Protein AF-A0AAE8SF37-F1 (afdb_monomer_lite)

Structure (mmCIF, N/CA/C/O backbone):
data_AF-A0AAE8SF37-F1
#
_entry.id   AF-A0AAE8SF37-F1
#
loop_
_atom_site.group_PDB
_atom_site.id
_atom_site.type_symbol
_atom_site.label_atom_id
_atom_site.label_alt_id
_atom_site.label_comp_id
_atom_site.label_asym_id
_atom_site.label_entity_id
_atom_site.label_seq_id
_atom_site.pdbx_PDB_ins_code
_atom_site.Cartn_x
_atom_site.Cartn_y
_atom_site.Cartn_z
_atom_site.occupancy
_atom_site.B_iso_or_equiv
_atom_site.auth_seq_id
_atom_site.auth_comp_id
_atom_site.auth_asym_id
_atom_site.auth_atom_id
_atom_site.pdbx_PDB_model_num
ATOM 1 N N . MET A 1 1 ? -39.669 11.525 51.331 1.00 49.59 1 MET A N 1
ATOM 2 C CA . MET A 1 1 ? -38.298 11.367 51.876 1.00 49.59 1 MET A CA 1
ATOM 3 C C . MET A 1 1 ? -37.714 10.014 51.452 1.00 49.59 1 MET A C 1
ATOM 5 O O . MET A 1 1 ? -37.276 9.237 52.286 1.00 49.59 1 MET A O 1
ATOM 9 N N . TRP A 1 2 ? -37.730 9.747 50.140 1.00 38.19 2 TRP A N 1
ATOM 10 C CA . TRP A 1 2 ? -37.172 8.552 49.469 1.00 38.19 2 TRP A CA 1
ATOM 11 C C . TRP A 1 2 ? -36.596 8.931 48.084 1.00 38.19 2 TRP A C 1
ATOM 13 O O . TRP A 1 2 ? -36.033 8.106 47.374 1.00 38.19 2 TRP A O 1
ATOM 23 N N . ASP A 1 3 ? -36.727 10.206 47.713 1.00 41.94 3 ASP A N 1
ATOM 24 C CA . ASP A 1 3 ? -36.679 10.744 46.351 1.00 41.94 3 ASP A CA 1
ATOM 25 C C . ASP A 1 3 ? -35.276 11.243 45.950 1.00 41.94 3 ASP A C 1
ATOM 27 O O . ASP A 1 3 ? -35.125 12.030 45.023 1.00 41.94 3 ASP A O 1
ATOM 31 N N . VAL A 1 4 ? -34.235 10.819 46.677 1.00 52.78 4 VAL A N 1
ATOM 32 C CA . VAL A 1 4 ? -32.850 11.312 46.511 1.00 52.78 4 VAL A CA 1
ATOM 33 C C . VAL A 1 4 ? -31.892 10.215 46.018 1.00 52.78 4 VAL A C 1
ATOM 35 O O . VAL A 1 4 ? -30.801 10.520 45.544 1.00 52.78 4 VAL A O 1
ATOM 38 N N . PHE A 1 5 ? -32.280 8.934 46.058 1.00 44.16 5 PHE A N 1
ATOM 39 C CA . PHE A 1 5 ? -31.327 7.841 45.811 1.00 44.16 5 PHE A CA 1
ATOM 40 C C . PHE A 1 5 ? -31.191 7.411 44.340 1.00 44.16 5 PHE A C 1
ATOM 42 O O . PHE A 1 5 ? -30.133 6.930 43.946 1.00 44.16 5 PHE A O 1
ATOM 49 N N . VAL A 1 6 ? -32.201 7.642 43.494 1.00 47.97 6 VAL A N 1
ATOM 50 C CA . VAL A 1 6 ? -32.159 7.243 42.067 1.00 47.97 6 VAL A CA 1
ATOM 51 C C . VAL A 1 6 ? -31.563 8.331 41.162 1.00 47.97 6 VAL A C 1
ATOM 53 O O . VAL A 1 6 ? -31.279 8.089 39.999 1.00 47.97 6 VAL A O 1
ATOM 56 N N . THR A 1 7 ? -31.219 9.510 41.682 1.00 44.72 7 THR A N 1
ATOM 57 C CA . THR A 1 7 ? -30.349 10.447 40.937 1.00 44.72 7 THR A CA 1
ATOM 58 C C . THR A 1 7 ? -28.869 10.038 41.037 1.00 44.72 7 THR A C 1
ATOM 60 O O . THR A 1 7 ? -28.040 10.470 40.235 1.00 44.72 7 THR A O 1
ATOM 63 N N . LEU A 1 8 ? -28.533 9.128 41.965 1.00 41.19 8 LEU A N 1
ATOM 64 C CA . LEU A 1 8 ? -27.209 8.511 42.111 1.00 41.19 8 LEU A CA 1
ATOM 65 C C . LEU A 1 8 ? -27.078 7.171 41.354 1.00 41.19 8 LEU A C 1
ATOM 67 O O . LEU A 1 8 ? -26.045 6.516 41.436 1.00 41.19 8 LEU A O 1
ATOM 71 N N . SER A 1 9 ? -28.085 6.780 40.567 1.00 47.16 9 SER A N 1
ATOM 72 C CA . SER A 1 9 ? -27.979 5.686 39.585 1.00 47.16 9 SER A CA 1
ATOM 73 C C . SER A 1 9 ? -27.313 6.133 38.274 1.00 47.16 9 SER A C 1
ATOM 75 O O . SER A 1 9 ? -26.974 5.301 37.442 1.00 47.16 9 SER A O 1
ATOM 77 N N . SER A 1 10 ? -27.065 7.439 38.102 1.00 48.91 10 SER A N 1
ATOM 78 C CA . SER A 1 10 ? -26.516 8.041 36.873 1.00 48.91 10 SER A CA 1
ATOM 79 C C . SER A 1 10 ? -24.982 7.941 36.739 1.00 48.91 10 SER A C 1
ATOM 81 O O . SER A 1 10 ? -24.400 8.375 35.750 1.00 48.91 10 SER A O 1
ATOM 83 N N . LYS A 1 11 ? -24.288 7.377 37.738 1.00 50.81 11 LYS A N 1
ATOM 84 C CA . LYS A 1 11 ? -22.816 7.241 37.738 1.00 50.81 11 LYS A CA 1
ATOM 85 C C . LYS A 1 11 ? -22.309 5.825 37.991 1.00 50.81 11 LYS A C 1
ATOM 87 O O . LYS A 1 11 ? -21.102 5.632 38.134 1.00 50.81 11 LYS A O 1
ATOM 92 N N . LEU A 1 12 ? -23.191 4.826 38.015 1.00 51.91 12 LEU A N 1
ATOM 93 C CA . LEU A 1 12 ? -22.766 3.436 38.139 1.00 51.91 12 LEU A CA 1
ATOM 94 C C . LEU A 1 12 ? -22.490 2.839 36.757 1.00 51.91 12 LEU A C 1
ATOM 96 O O . LEU A 1 12 ? -23.282 2.105 36.187 1.00 51.91 12 LEU A O 1
ATOM 100 N N . CYS A 1 13 ? -21.300 3.178 36.267 1.00 52.47 13 CYS A N 1
ATOM 101 C CA . CYS A 1 13 ? -20.397 2.199 35.680 1.00 52.47 13 CYS A CA 1
ATOM 102 C C . CYS A 1 13 ? -20.976 1.357 34.530 1.00 52.47 13 CYS A C 1
ATOM 104 O O . CYS A 1 13 ? -20.877 0.131 34.544 1.00 52.47 13 CYS A O 1
ATOM 106 N N . THR A 1 14 ? -21.477 2.003 33.473 1.00 49.78 14 THR A N 1
ATOM 107 C CA . THR A 1 14 ? -21.419 1.391 32.139 1.00 49.78 14 THR A CA 1
ATOM 108 C C . THR A 1 14 ? -19.949 1.371 31.721 1.00 49.78 14 THR A C 1
ATOM 110 O O . THR A 1 14 ? -19.481 2.205 30.947 1.00 49.78 14 THR A O 1
ATOM 113 N N . LEU A 1 15 ? -19.176 0.447 32.299 1.00 52.31 15 LEU A N 1
ATOM 114 C CA . LEU A 1 15 ? -17.939 -0.019 31.694 1.00 52.31 15 LEU A CA 1
ATOM 115 C C . LEU A 1 15 ? -18.358 -0.665 30.377 1.00 52.31 15 LEU A C 1
ATOM 117 O O . LEU A 1 15 ? -18.635 -1.860 30.315 1.00 52.31 15 LEU A O 1
ATOM 121 N N . LEU A 1 16 ? -18.443 0.156 29.330 1.00 52.41 16 LEU A N 1
ATOM 122 C CA . LEU A 1 16 ? -18.359 -0.298 27.956 1.00 52.41 16 LEU A CA 1
ATOM 123 C C . LEU A 1 16 ? -16.983 -0.947 27.840 1.00 52.41 16 LEU A C 1
ATOM 125 O O . LEU A 1 16 ? -15.984 -0.299 27.530 1.00 52.41 16 LEU A O 1
ATOM 129 N N . LEU A 1 17 ? -16.912 -2.233 28.178 1.00 48.88 17 LEU A N 1
ATOM 130 C CA .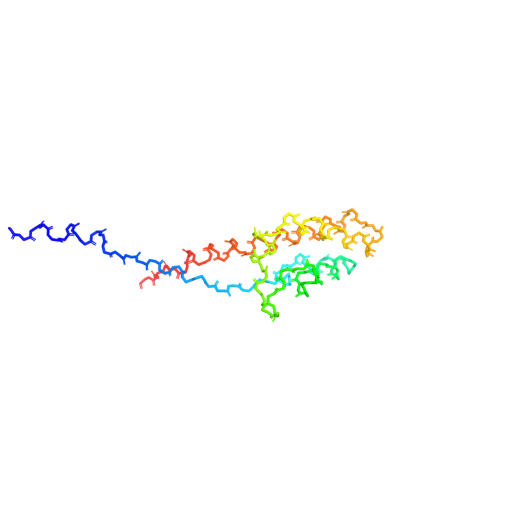 LEU A 1 17 ? -15.835 -3.090 27.736 1.00 48.88 17 LEU A CA 1
ATOM 131 C C . LEU A 1 17 ? -15.965 -3.102 26.218 1.00 48.88 17 LEU A C 1
ATOM 133 O O . LEU A 1 17 ? -16.693 -3.914 25.654 1.00 48.88 17 LEU A O 1
ATOM 137 N N . ALA A 1 18 ? -15.292 -2.149 25.572 1.00 54.62 18 ALA A N 1
ATOM 138 C CA . ALA A 1 18 ? -14.996 -2.202 24.159 1.00 54.62 18 ALA A CA 1
ATOM 139 C C . ALA A 1 18 ? -14.166 -3.471 23.969 1.00 54.62 18 ALA A C 1
ATOM 141 O O . ALA A 1 18 ? -12.940 -3.476 24.108 1.00 54.62 18 ALA A O 1
ATOM 142 N N . SER A 1 19 ? -14.855 -4.589 23.757 1.00 49.03 19 SER A N 1
ATOM 143 C CA . SER A 1 19 ? -14.240 -5.824 23.330 1.00 49.03 19 SER A CA 1
ATOM 144 C C . SER A 1 19 ? -13.661 -5.500 21.965 1.00 49.03 19 SER A C 1
ATOM 146 O O . SER A 1 19 ? -14.365 -5.340 20.973 1.00 49.03 19 SER A O 1
ATOM 148 N N . LYS A 1 20 ? -12.347 -5.266 21.937 1.00 52.28 20 LYS A N 1
ATOM 149 C CA . LYS A 1 20 ? -11.619 -5.012 20.703 1.00 52.28 20 LYS A CA 1
ATOM 150 C C . LYS A 1 20 ? -11.636 -6.328 19.937 1.00 52.28 20 LYS A C 1
ATOM 152 O O . LYS A 1 20 ? -10.736 -7.151 20.106 1.00 52.28 20 LYS A O 1
ATOM 157 N N . ALA A 1 21 ? -12.710 -6.566 19.183 1.00 55.06 21 ALA A N 1
ATOM 158 C CA . ALA A 1 21 ? -12.831 -7.714 18.310 1.00 55.06 21 ALA A CA 1
ATOM 159 C C . ALA A 1 21 ? -11.568 -7.738 17.454 1.00 55.06 21 ALA A C 1
ATOM 161 O O . ALA A 1 21 ? -11.203 -6.744 16.817 1.00 55.06 21 ALA A O 1
ATOM 162 N N . ARG A 1 22 ? -10.827 -8.843 17.528 1.00 57.75 22 ARG A N 1
ATOM 163 C CA . ARG A 1 22 ? -9.593 -8.989 16.769 1.00 57.75 22 ARG A CA 1
ATOM 164 C C . ARG A 1 22 ? -9.967 -9.303 15.330 1.00 57.75 22 ARG A C 1
ATOM 166 O O . ARG A 1 22 ? -9.928 -10.453 14.909 1.00 57.75 22 ARG A O 1
ATOM 173 N N . ALA A 1 23 ? -10.368 -8.271 14.603 1.00 65.31 23 ALA A N 1
ATOM 174 C CA . ALA A 1 23 ? -10.583 -8.371 13.177 1.00 65.31 23 ALA A CA 1
ATOM 175 C C . ALA A 1 23 ? -9.243 -8.671 12.497 1.00 65.31 23 ALA A C 1
ATOM 177 O O . ALA A 1 23 ? -8.215 -8.054 12.794 1.00 65.31 23 ALA A O 1
ATOM 178 N N . THR A 1 24 ? -9.265 -9.683 11.638 1.00 69.88 24 THR A N 1
ATOM 179 C CA . THR A 1 24 ? -8.133 -10.052 10.796 1.00 69.88 24 THR A CA 1
ATOM 180 C C . THR A 1 24 ? -8.409 -9.501 9.408 1.00 69.88 24 THR A C 1
ATOM 182 O O . THR A 1 24 ? -9.418 -9.853 8.801 1.00 69.88 24 THR A O 1
ATOM 185 N N . PHE A 1 25 ? -7.517 -8.643 8.927 1.00 75.88 25 PHE A N 1
ATOM 186 C CA . PHE A 1 25 ? -7.641 -7.984 7.632 1.00 75.88 25 PHE A CA 1
ATOM 187 C C . PHE A 1 25 ? -6.617 -8.559 6.673 1.00 75.88 25 PHE A C 1
ATOM 189 O O . PHE A 1 25 ? -5.439 -8.673 7.025 1.00 75.88 25 PHE A O 1
ATOM 196 N N . TRP A 1 26 ? -7.057 -8.866 5.458 1.00 77.25 26 TRP A N 1
ATOM 197 C CA . TRP A 1 26 ? -6.211 -9.439 4.419 1.00 77.25 26 TRP A CA 1
ATOM 198 C C . TRP A 1 26 ? -6.300 -8.629 3.133 1.00 77.25 26 TRP A C 1
ATOM 200 O O . TRP A 1 26 ? -7.364 -8.117 2.804 1.00 77.25 26 TRP A O 1
ATOM 210 N N . LEU A 1 27 ? -5.200 -8.564 2.379 1.00 80.00 27 LEU A N 1
ATOM 211 C CA . LEU A 1 27 ? -5.174 -7.863 1.092 1.00 80.00 27 LEU A CA 1
ATOM 212 C C . LEU A 1 27 ? -6.156 -8.457 0.073 1.00 80.00 27 LEU A C 1
ATOM 214 O O . LEU A 1 27 ? -6.811 -7.712 -0.638 1.00 80.00 27 LEU A O 1
ATOM 218 N N . ASN A 1 28 ? -6.339 -9.780 0.070 1.00 80.19 28 ASN A N 1
ATOM 219 C CA . ASN A 1 28 ? -7.270 -10.473 -0.829 1.00 80.19 28 ASN A CA 1
ATOM 220 C C . ASN A 1 28 ? -8.759 -10.257 -0.490 1.00 80.19 28 ASN A C 1
ATOM 222 O O . ASN A 1 28 ? -9.613 -10.928 -1.055 1.00 80.19 28 ASN A O 1
ATOM 226 N N . GLN A 1 29 ? -9.080 -9.418 0.498 1.00 78.88 29 GLN A N 1
ATOM 227 C CA . GLN A 1 29 ? -10.452 -8.945 0.716 1.00 78.88 29 GLN A CA 1
ATOM 228 C C . GLN A 1 29 ? -10.784 -7.735 -0.166 1.00 78.88 29 GLN A C 1
ATOM 230 O O . GLN A 1 29 ? -11.936 -7.318 -0.206 1.00 78.88 29 GLN A O 1
ATOM 235 N N . LEU A 1 30 ? -9.784 -7.151 -0.830 1.00 81.56 30 LEU A N 1
ATOM 236 C CA . LEU A 1 30 ? -9.947 -6.031 -1.742 1.00 81.56 30 LEU A CA 1
ATOM 237 C C . LEU A 1 30 ? -10.079 -6.580 -3.165 1.00 81.56 30 LEU A C 1
ATOM 239 O O . LEU A 1 30 ? -9.125 -7.171 -3.661 1.00 81.56 30 LEU A O 1
ATOM 243 N N . ASP A 1 31 ? -11.201 -6.335 -3.845 1.00 80.75 31 ASP A N 1
ATOM 244 C CA . ASP A 1 31 ? -11.360 -6.672 -5.274 1.00 80.75 31 ASP A CA 1
ATOM 245 C C . ASP A 1 31 ? -10.261 -6.034 -6.145 1.00 80.75 31 ASP A C 1
ATOM 247 O O . ASP A 1 31 ? -9.814 -6.596 -7.144 1.00 80.75 31 ASP A O 1
ATOM 251 N N . SER A 1 32 ? -9.773 -4.864 -5.724 1.00 80.56 32 SER A N 1
ATOM 252 C CA . SER A 1 32 ? -8.658 -4.148 -6.341 1.00 80.56 32 SER A CA 1
ATOM 253 C C . SER A 1 32 ? 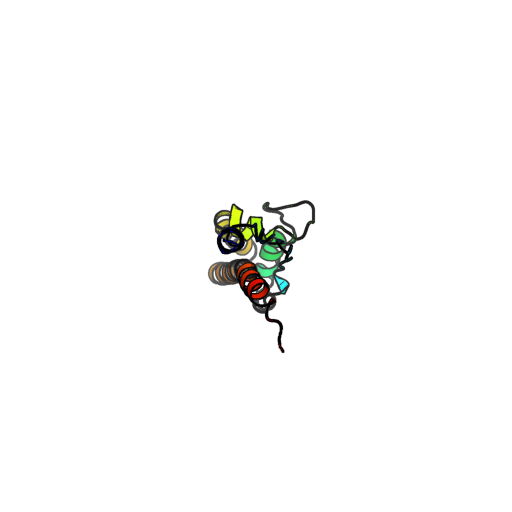-7.37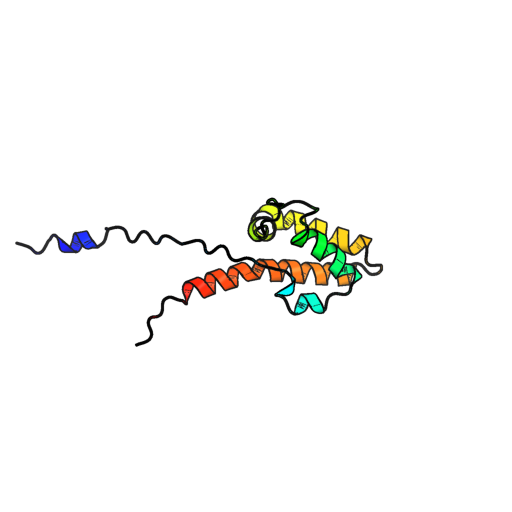5 -4.996 -6.382 1.00 80.56 32 SER A C 1
ATOM 255 O O . SER A 1 32 ? -6.568 -4.835 -7.296 1.00 80.56 32 SER A O 1
ATOM 257 N N . TYR A 1 33 ? -7.183 -5.910 -5.419 1.00 83.88 33 TYR A N 1
ATOM 258 C CA . TYR A 1 33 ? -5.977 -6.735 -5.290 1.00 83.88 33 TYR A CA 1
ATOM 259 C C . TYR A 1 33 ? -5.806 -7.717 -6.443 1.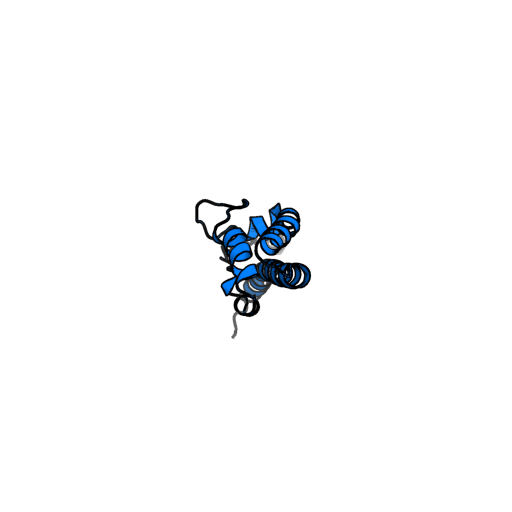00 83.88 33 TYR A C 1
ATOM 261 O O . TYR A 1 33 ? -4.713 -7.797 -6.995 1.00 83.88 33 TYR A O 1
ATOM 269 N N . ASP A 1 34 ? -6.881 -8.373 -6.877 1.00 83.56 34 ASP A N 1
ATOM 270 C CA . ASP A 1 34 ? -6.862 -9.266 -8.042 1.00 83.56 34 ASP A CA 1
ATOM 271 C C . ASP A 1 34 ? -6.633 -8.522 -9.371 1.00 83.56 34 ASP A C 1
ATOM 273 O O . ASP A 1 34 ? -6.311 -9.135 -10.387 1.00 83.56 34 ASP A O 1
ATOM 277 N N . SER A 1 35 ? -6.778 -7.192 -9.378 1.00 87.00 35 SER A N 1
ATOM 278 C CA . SER A 1 35 ? -6.520 -6.349 -10.553 1.00 87.00 35 SER A CA 1
ATOM 279 C C . SER A 1 35 ? -5.082 -5.822 -10.626 1.00 87.00 35 SER A C 1
ATOM 281 O O . SER A 1 35 ? -4.726 -5.179 -11.618 1.00 87.00 35 SER A O 1
ATOM 283 N N . LEU A 1 36 ? -4.245 -6.058 -9.606 1.00 86.25 36 LEU A N 1
ATOM 284 C CA . LEU A 1 36 ? -2.832 -5.685 -9.658 1.00 86.25 36 LEU A CA 1
ATOM 285 C C . LEU A 1 36 ? -2.092 -6.544 -10.688 1.00 86.25 36 LEU A C 1
ATOM 287 O O . LEU A 1 36 ? -2.311 -7.753 -10.773 1.00 86.25 36 LEU A O 1
ATOM 291 N N . PRO A 1 37 ? -1.141 -5.971 -11.437 1.00 88.44 37 PRO A N 1
ATOM 292 C CA . PRO A 1 37 ? -0.247 -6.795 -12.220 1.00 88.44 37 PRO A CA 1
ATOM 293 C C . PRO A 1 37 ? 0.662 -7.602 -11.302 1.00 88.44 37 PRO A C 1
ATOM 295 O O . PRO A 1 37 ? 1.097 -7.146 -10.242 1.00 88.44 37 PRO A O 1
ATOM 298 N N . TYR A 1 38 ? 1.032 -8.783 -11.785 1.00 87.62 38 TYR A N 1
ATOM 299 C CA . TYR A 1 38 ? 1.859 -9.746 -11.064 1.00 87.62 38 TYR A CA 1
ATOM 300 C C . TYR A 1 38 ? 3.155 -9.144 -10.481 1.00 87.62 38 TYR A C 1
ATOM 302 O O . TYR A 1 38 ? 3.556 -9.484 -9.369 1.00 87.62 38 TYR A O 1
ATOM 310 N N . CYS A 1 39 ? 3.787 -8.201 -11.194 1.00 89.81 39 CYS A N 1
ATOM 311 C CA . CYS A 1 39 ? 5.016 -7.547 -10.731 1.00 89.81 39 CYS A CA 1
ATOM 312 C C . CYS A 1 39 ? 4.808 -6.661 -9.487 1.00 89.81 39 CYS A C 1
ATOM 314 O O . CYS A 1 39 ? 5.756 -6.421 -8.746 1.00 89.81 39 CYS A O 1
ATOM 316 N N . ALA A 1 40 ? 3.587 -6.179 -9.239 1.00 90.88 40 ALA A N 1
ATOM 317 C CA . ALA A 1 40 ? 3.230 -5.395 -8.059 1.00 90.88 40 ALA A CA 1
ATOM 318 C C . ALA A 1 40 ? 2.586 -6.259 -6.964 1.00 90.88 40 ALA A C 1
ATOM 320 O O . ALA A 1 40 ? 2.797 -6.001 -5.777 1.00 90.88 40 ALA A O 1
ATOM 321 N N . GLU A 1 41 ? 1.853 -7.306 -7.357 1.00 90.50 41 GLU A N 1
ATOM 322 C CA . GLU A 1 41 ? 1.214 -8.264 -6.452 1.00 90.50 41 GLU A CA 1
ATOM 323 C C . GLU A 1 41 ? 2.239 -8.988 -5.563 1.00 90.50 41 GLU A C 1
ATOM 325 O O . GLU A 1 41 ? 2.104 -9.011 -4.339 1.00 90.50 41 GLU A O 1
ATOM 330 N N . GLY A 1 42 ? 3.309 -9.524 -6.160 1.00 89.19 42 GLY A N 1
ATOM 331 C CA . GLY A 1 42 ? 4.379 -10.208 -5.428 1.00 89.19 42 GLY A CA 1
ATOM 332 C C . GLY A 1 42 ? 4.968 -9.372 -4.280 1.00 89.19 42 GLY A C 1
ATOM 333 O O . GLY A 1 42 ? 4.892 -9.788 -3.119 1.00 89.19 42 GLY A O 1
ATOM 334 N N . PRO A 1 43 ? 5.523 -8.174 -4.549 1.00 89.44 43 PRO A N 1
ATOM 335 C CA . PRO A 1 43 ? 6.143 -7.357 -3.512 1.00 89.44 43 PRO A CA 1
ATOM 336 C C . PRO A 1 43 ? 5.160 -6.884 -2.435 1.00 89.44 43 PRO A C 1
ATOM 338 O O . PRO A 1 43 ? 5.515 -6.918 -1.254 1.00 89.44 43 PRO A O 1
ATOM 341 N N . ILE A 1 44 ? 3.932 -6.473 -2.783 1.00 88.31 44 ILE A N 1
ATOM 342 C CA . ILE A 1 44 ? 2.961 -6.043 -1.762 1.00 88.31 44 ILE A CA 1
ATOM 343 C C . ILE A 1 44 ? 2.513 -7.224 -0.884 1.00 88.31 44 ILE A C 1
ATOM 345 O O . ILE A 1 44 ? 2.418 -7.077 0.339 1.00 88.31 44 ILE A O 1
ATOM 349 N N . SER A 1 45 ? 2.328 -8.408 -1.481 1.00 87.38 45 SER A N 1
ATOM 350 C CA . SER A 1 45 ? 2.016 -9.653 -0.778 1.00 87.38 45 SER A CA 1
ATOM 351 C C . SER A 1 45 ? 3.107 -9.995 0.230 1.00 87.38 45 SER A C 1
ATOM 353 O O . SER A 1 45 ? 2.823 -10.130 1.420 1.00 87.38 45 SER A O 1
ATOM 355 N N . SER A 1 46 ? 4.373 -10.023 -0.190 1.00 86.94 46 SER A N 1
ATOM 356 C CA . SER A 1 46 ? 5.470 -10.351 0.722 1.00 86.94 46 SER A CA 1
ATOM 357 C C . SER A 1 46 ? 5.672 -9.307 1.822 1.00 86.94 46 SER A C 1
ATOM 359 O O . SER A 1 46 ? 5.997 -9.648 2.960 1.00 86.94 46 SER A O 1
ATOM 361 N N . ILE A 1 47 ? 5.448 -8.022 1.542 1.00 87.81 47 ILE A N 1
ATOM 362 C CA . ILE A 1 47 ? 5.562 -6.985 2.574 1.00 87.8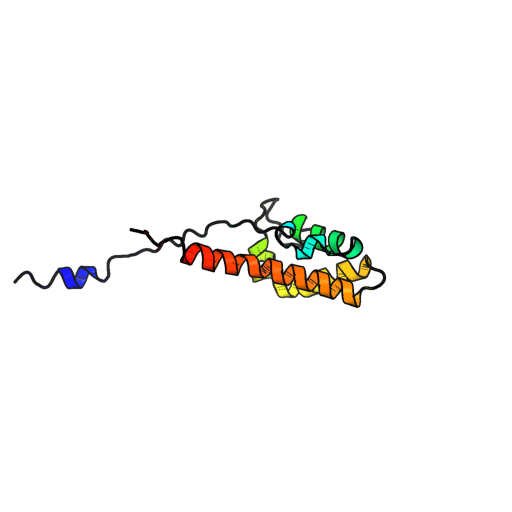1 47 ILE A CA 1
ATOM 363 C C . ILE A 1 47 ? 4.471 -7.137 3.635 1.00 87.81 47 ILE A C 1
ATOM 365 O O . ILE A 1 47 ? 4.795 -7.092 4.821 1.00 87.81 47 ILE A O 1
ATOM 369 N N . VAL A 1 48 ? 3.208 -7.299 3.232 1.00 83.25 48 VAL A N 1
ATOM 370 C CA . VAL A 1 48 ? 2.060 -7.244 4.153 1.00 83.25 48 VAL A CA 1
ATOM 371 C C . VAL A 1 48 ? 1.711 -8.618 4.733 1.00 83.25 48 VAL A C 1
ATOM 373 O O . VAL A 1 48 ? 1.456 -8.718 5.933 1.00 83.25 48 VAL A O 1
ATOM 376 N N . ARG A 1 49 ? 1.719 -9.684 3.918 1.00 78.81 49 ARG A N 1
ATOM 377 C CA . ARG A 1 49 ? 1.390 -11.057 4.350 1.00 78.81 49 ARG A CA 1
ATOM 378 C C . ARG A 1 49 ? 2.583 -11.757 4.985 1.00 78.81 49 ARG A C 1
ATOM 380 O O . ARG A 1 49 ? 2.448 -12.278 6.088 1.00 78.81 49 ARG A O 1
ATOM 387 N N . ASP A 1 50 ? 3.742 -11.724 4.329 1.00 77.44 50 ASP A N 1
ATOM 388 C CA . ASP A 1 50 ? 4.947 -12.396 4.844 1.00 77.44 50 ASP A CA 1
ATOM 389 C C . ASP A 1 50 ? 5.716 -11.527 5.850 1.00 77.44 50 ASP A C 1
ATOM 391 O O . ASP A 1 50 ? 6.641 -11.999 6.512 1.00 77.44 50 ASP A O 1
ATOM 395 N N . MET A 1 51 ? 5.319 -10.257 6.008 1.00 82.19 51 MET A N 1
ATOM 396 C CA . MET A 1 51 ? 5.847 -9.334 7.020 1.00 82.19 51 MET A CA 1
ATOM 397 C C . MET A 1 51 ? 7.378 -9.178 6.952 1.00 82.19 51 MET A C 1
ATOM 399 O O . MET A 1 51 ? 8.035 -8.868 7.951 1.00 82.19 51 MET A O 1
ATOM 403 N N . ILE A 1 52 ? 7.965 -9.352 5.758 1.00 79.81 52 ILE A N 1
ATOM 404 C CA . ILE A 1 52 ? 9.427 -9.397 5.560 1.00 79.81 52 ILE A CA 1
ATOM 405 C C . ILE A 1 52 ? 10.122 -8.080 5.923 1.00 79.81 52 ILE A C 1
ATOM 407 O O . ILE A 1 52 ? 11.312 -8.048 6.221 1.00 79.81 52 ILE A O 1
ATOM 411 N N . SER A 1 53 ? 9.377 -6.975 5.889 1.00 79.31 53 SER A N 1
ATOM 412 C CA . SER A 1 53 ? 9.888 -5.621 6.125 1.00 79.31 53 SER A CA 1
ATOM 413 C C . SER A 1 53 ? 9.591 -5.101 7.543 1.00 79.31 53 SER A C 1
ATOM 415 O O . SER A 1 53 ? 9.886 -3.945 7.874 1.00 79.31 53 SER A O 1
ATOM 417 N N . GLY A 1 54 ? 9.033 -5.948 8.413 1.00 81.00 54 GLY A N 1
ATOM 418 C CA . GLY A 1 54 ? 8.646 -5.622 9.783 1.00 81.00 54 GLY A CA 1
ATOM 419 C C . GLY A 1 54 ? 7.168 -5.905 10.038 1.00 81.00 54 GLY A C 1
ATOM 420 O O . GLY A 1 54 ? 6.491 -6.509 9.220 1.00 81.00 54 GLY A O 1
ATOM 421 N N . CYS A 1 55 ? 6.666 -5.479 11.198 1.00 82.06 55 CYS A N 1
ATOM 422 C CA . CYS A 1 55 ? 5.300 -5.774 11.654 1.00 82.06 55 CYS A CA 1
ATOM 423 C C . CYS A 1 55 ? 4.971 -7.258 11.871 1.00 82.06 55 CYS A C 1
ATOM 425 O O . CYS A 1 55 ? 3.833 -7.569 12.206 1.00 82.06 55 CYS A O 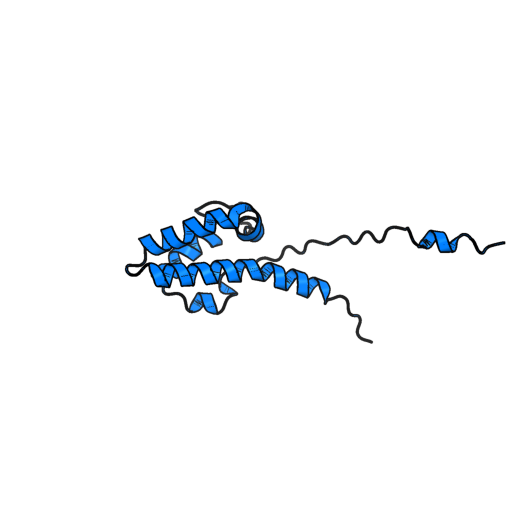1
ATOM 427 N N . GLY A 1 56 ? 5.979 -8.133 11.792 1.00 75.12 56 GLY A N 1
ATOM 428 C CA . GLY A 1 56 ? 5.891 -9.527 12.194 1.00 75.12 56 GLY A CA 1
ATOM 429 C C . GLY A 1 56 ? 5.460 -9.669 13.649 1.00 75.12 56 GLY A C 1
ATOM 430 O O . GLY A 1 56 ? 6.094 -9.138 14.560 1.00 75.12 56 GLY A O 1
ATOM 431 N N . ASP A 1 57 ? 4.393 -10.418 13.868 1.00 71.62 57 ASP A N 1
ATOM 432 C CA . ASP A 1 57 ? 3.860 -10.770 15.185 1.00 71.62 57 ASP A CA 1
ATOM 433 C C . ASP A 1 57 ? 3.837 -12.300 15.382 1.00 71.62 57 ASP A C 1
ATOM 435 O O . ASP A 1 57 ? 3.054 -12.838 16.168 1.00 71.62 57 ASP A O 1
ATOM 439 N N . GLY A 1 58 ? 4.765 -12.992 14.702 1.00 64.50 58 GLY A N 1
ATOM 440 C CA . GLY A 1 58 ? 5.026 -14.427 14.849 1.00 64.50 58 GLY A CA 1
ATOM 441 C C . GLY A 1 58 ? 4.044 -15.316 14.088 1.00 64.50 58 GLY A C 1
ATOM 442 O O . GLY A 1 58 ? 3.662 -16.365 14.596 1.00 64.50 58 GLY A O 1
ATOM 443 N N . GLY A 1 59 ? 3.587 -14.880 12.909 1.00 58.53 59 GLY A N 1
ATOM 444 C CA . GLY A 1 59 ? 2.563 -15.589 12.129 1.00 58.53 59 GLY A CA 1
ATOM 445 C C . GLY A 1 59 ? 1.144 -15.380 12.660 1.00 58.53 59 GLY A C 1
ATOM 446 O O . GLY A 1 59 ? 0.204 -16.033 12.211 1.00 58.53 59 GLY A O 1
ATOM 447 N N . ARG A 1 60 ? 0.969 -14.458 13.614 1.00 62.22 60 ARG A N 1
ATOM 448 C CA . ARG A 1 60 ? -0.352 -13.929 13.929 1.00 62.22 60 ARG A CA 1
ATOM 449 C C . ARG A 1 60 ? -0.743 -13.047 12.742 1.00 62.22 60 ARG A C 1
ATOM 451 O O . ARG A 1 60 ? 0.071 -12.444 12.069 1.00 62.22 60 ARG A O 1
ATOM 458 N N . THR A 1 61 ? -2.004 -13.020 12.380 1.00 61.97 61 THR A N 1
ATOM 459 C CA . THR A 1 61 ? -2.436 -12.341 11.146 1.00 61.97 61 THR A CA 1
ATOM 460 C C . THR A 1 61 ? -2.832 -10.901 11.459 1.00 61.97 61 THR A C 1
ATOM 462 O O . THR A 1 61 ? -3.805 -10.356 10.952 1.00 61.97 61 THR A O 1
ATOM 465 N N . THR A 1 62 ? -2.140 -10.299 12.429 1.00 63.66 62 THR A N 1
ATOM 466 C CA . THR A 1 62 ? -2.638 -9.152 13.207 1.00 63.66 62 THR A CA 1
ATOM 467 C C . THR A 1 62 ? -1.747 -7.937 13.098 1.00 63.66 62 THR A C 1
ATOM 469 O O . THR A 1 62 ? -1.757 -7.032 13.937 1.00 63.66 62 THR A O 1
ATOM 472 N N . SER A 1 63 ? -1.015 -7.911 12.002 1.00 74.38 63 SER A N 1
ATOM 473 C CA . SER A 1 63 ? -0.072 -6.888 11.624 1.00 74.38 63 SER A CA 1
ATOM 474 C C . SER A 1 63 ? -0.767 -5.640 11.076 1.00 74.38 63 SER A C 1
ATOM 476 O O . SER A 1 63 ? -0.123 -4.597 10.993 1.00 74.38 63 SER A O 1
ATOM 478 N N . TYR A 1 64 ? -2.088 -5.681 10.841 1.00 79.12 64 TYR A N 1
ATOM 479 C CA . TYR A 1 64 ? -2.918 -4.534 10.443 1.00 79.12 64 TYR A CA 1
ATOM 480 C C . TYR A 1 64 ? -2.604 -3.260 11.235 1.00 79.12 64 TYR A C 1
ATOM 482 O O . TYR A 1 64 ? -2.219 -2.244 10.669 1.00 79.12 64 TYR A O 1
ATOM 490 N N . SER A 1 65 ? -2.697 -3.311 12.569 1.00 79.50 65 SER A N 1
ATOM 491 C CA . SER A 1 65 ? -2.435 -2.135 13.417 1.00 79.50 65 SER A CA 1
ATOM 492 C C . SER A 1 65 ? -0.986 -1.645 13.327 1.00 79.50 65 SER A C 1
ATOM 494 O O . SER A 1 65 ? -0.701 -0.462 13.500 1.00 79.50 65 SER A O 1
ATOM 496 N N . CYS A 1 66 ? -0.048 -2.539 13.023 1.00 85.12 66 CYS A N 1
ATOM 497 C CA . CYS A 1 66 ? 1.335 -2.151 12.830 1.00 85.12 66 CYS A CA 1
ATOM 498 C C . CYS A 1 66 ? 1.525 -1.443 11.484 1.00 85.12 66 CYS A C 1
ATOM 500 O O . CYS A 1 66 ? 2.083 -0.347 11.466 1.00 85.12 66 CYS A O 1
ATOM 502 N N . PHE A 1 67 ? 1.006 -2.017 10.399 1.00 86.38 67 PHE A N 1
ATOM 503 C CA . PHE A 1 67 ? 1.071 -1.429 9.064 1.00 86.38 67 PHE A CA 1
ATOM 504 C C . PHE A 1 67 ? 0.307 -0.108 8.980 1.00 86.38 67 PHE A C 1
ATOM 506 O O . PHE A 1 67 ? 0.861 0.878 8.521 1.00 86.38 67 PHE A O 1
ATOM 513 N N . CYS A 1 68 ? -0.923 -0.060 9.485 1.00 86.00 68 CYS A N 1
ATOM 514 C CA . CYS A 1 68 ? -1.837 1.056 9.255 1.00 86.00 68 CYS A CA 1
ATOM 515 C C . CYS A 1 68 ? -1.822 2.129 10.344 1.00 86.00 68 CYS A C 1
ATOM 517 O O . CYS A 1 68 ? -2.235 3.255 10.092 1.00 86.00 68 CYS A O 1
ATOM 519 N N . THR A 1 69 ? -1.353 1.815 11.557 1.00 82.31 69 THR A N 1
ATOM 520 C CA . THR A 1 69 ? -1.340 2.781 12.673 1.00 82.31 69 THR A CA 1
ATOM 521 C C . THR A 1 69 ? 0.070 3.120 13.137 1.00 82.31 69 THR A C 1
ATOM 523 O O . THR A 1 69 ? 0.377 4.285 13.365 1.00 82.31 69 THR A O 1
ATOM 526 N N . ARG A 1 70 ? 0.945 2.121 13.309 1.00 80.44 70 ARG A N 1
ATOM 527 C CA . ARG A 1 70 ? 2.263 2.341 13.931 1.00 80.44 70 ARG A CA 1
ATOM 528 C C . ARG A 1 70 ? 3.369 2.691 12.939 1.00 80.44 70 ARG A C 1
ATOM 530 O O . ARG A 1 70 ? 4.357 3.310 13.325 1.00 80.44 70 ARG A O 1
ATOM 537 N N . SER A 1 71 ? 3.275 2.230 11.699 1.00 83.69 71 SER A N 1
ATOM 538 C CA . SER A 1 71 ? 4.378 2.312 10.736 1.00 83.69 71 SER A CA 1
ATOM 539 C C . SER A 1 71 ? 3.919 2.634 9.315 1.00 83.69 71 SER A C 1
ATOM 541 O O . SER A 1 71 ? 4.673 2.379 8.380 1.00 83.69 71 SER A O 1
ATOM 543 N N . SER A 1 72 ? 2.733 3.224 9.144 1.00 82.06 72 SER A N 1
ATOM 544 C CA . SER A 1 72 ? 2.147 3.525 7.827 1.00 82.06 72 SER A CA 1
ATOM 545 C C . SER A 1 72 ? 3.095 4.312 6.926 1.00 82.06 72 SER A C 1
ATOM 547 O O . SER A 1 72 ? 3.451 3.825 5.858 1.00 82.06 72 SER A O 1
ATOM 549 N N . SER A 1 73 ? 3.635 5.431 7.411 1.00 86.81 73 SER A N 1
ATOM 550 C CA . SER A 1 73 ? 4.578 6.277 6.660 1.00 86.81 73 SER A CA 1
ATOM 551 C C . SER A 1 73 ? 5.856 5.552 6.225 1.00 86.81 73 SER A C 1
ATOM 553 O O . SER A 1 73 ? 6.432 5.840 5.177 1.00 86.81 73 SER A O 1
ATOM 555 N N . ARG A 1 74 ? 6.314 4.569 7.010 1.00 88.38 74 ARG A N 1
ATOM 556 C CA . ARG A 1 74 ? 7.469 3.741 6.648 1.00 88.38 74 ARG A CA 1
ATOM 557 C C . ARG A 1 74 ? 7.120 2.823 5.478 1.00 88.38 74 ARG A C 1
ATOM 559 O O . ARG A 1 74 ? 7.905 2.706 4.539 1.00 88.38 74 ARG A O 1
ATOM 566 N N . PHE A 1 75 ? 5.963 2.170 5.529 1.00 88.44 75 PHE A N 1
ATOM 567 C CA . PHE A 1 75 ? 5.534 1.248 4.477 1.00 88.44 75 PHE A CA 1
ATOM 568 C C . PHE A 1 75 ? 5.104 1.961 3.193 1.00 88.44 75 PHE A C 1
ATOM 570 O O . PHE A 1 75 ? 5.340 1.418 2.117 1.00 88.44 75 PHE A O 1
ATOM 577 N N . GLU A 1 76 ? 4.645 3.210 3.285 1.00 88.44 76 GLU A N 1
ATOM 578 C CA . GLU A 1 76 ? 4.432 4.103 2.135 1.00 88.44 76 GLU A CA 1
ATOM 579 C C . GLU A 1 76 ? 5.708 4.366 1.323 1.00 88.44 76 GLU A C 1
ATOM 581 O O . GLU A 1 76 ? 5.631 4.667 0.141 1.00 88.44 76 GLU A O 1
ATOM 586 N N . SER A 1 77 ? 6.898 4.217 1.916 1.00 89.56 77 SER A N 1
ATOM 587 C CA . SER A 1 77 ? 8.169 4.304 1.176 1.00 89.56 77 SER A CA 1
ATOM 588 C C . SER A 1 77 ? 8.690 2.935 0.727 1.00 89.56 77 SER A C 1
ATOM 590 O O . SER A 1 77 ? 9.302 2.809 -0.336 1.00 89.56 77 SER A O 1
ATOM 592 N N . ILE A 1 78 ? 8.461 1.887 1.526 1.00 90.94 78 ILE A N 1
ATOM 593 C CA . ILE A 1 78 ? 8.968 0.533 1.251 1.00 90.94 78 ILE A CA 1
ATOM 594 C C . ILE A 1 78 ? 8.219 -0.117 0.086 1.00 90.94 78 ILE A C 1
ATOM 596 O O . ILE A 1 78 ? 8.861 -0.677 -0.800 1.00 90.94 78 ILE A O 1
ATOM 600 N N . ILE A 1 79 ? 6.887 -0.034 0.072 1.00 91.31 79 ILE A N 1
ATOM 601 C CA . ILE A 1 79 ? 6.042 -0.660 -0.953 1.00 91.31 79 ILE A CA 1
ATOM 602 C C . ILE A 1 79 ? 6.375 -0.153 -2.363 1.00 91.31 79 ILE A C 1
ATOM 604 O O . ILE A 1 79 ? 6.721 -0.988 -3.199 1.00 91.31 79 ILE A O 1
ATOM 608 N N . PRO A 1 80 ? 6.376 1.164 -2.656 1.00 91.38 80 PRO A N 1
ATOM 609 C CA . PRO A 1 80 ? 6.681 1.635 -4.004 1.00 91.38 80 PRO A CA 1
ATOM 610 C C . PRO A 1 80 ? 8.122 1.308 -4.403 1.00 91.38 80 PRO A C 1
ATOM 612 O O . PRO A 1 80 ? 8.377 1.004 -5.561 1.00 91.38 80 PRO A O 1
ATOM 615 N N . THR A 1 81 ? 9.062 1.291 -3.450 1.00 90.88 81 THR A N 1
ATOM 616 C CA . THR A 1 81 ? 10.454 0.891 -3.711 1.00 90.88 81 THR A CA 1
ATOM 617 C C . THR A 1 81 ? 10.565 -0.586 -4.088 1.00 90.88 81 THR A C 1
ATOM 619 O O . THR A 1 81 ? 11.343 -0.936 -4.972 1.00 90.88 81 THR A O 1
ATOM 622 N N . ALA A 1 82 ? 9.817 -1.466 -3.420 1.00 90.94 82 ALA A N 1
ATOM 623 C CA . ALA A 1 82 ? 9.811 -2.890 -3.732 1.00 90.94 82 ALA A CA 1
ATOM 624 C C . ALA A 1 82 ? 9.157 -3.158 -5.093 1.00 90.94 82 ALA A C 1
ATOM 626 O O . ALA A 1 82 ? 9.729 -3.872 -5.910 1.00 90.94 82 ALA A O 1
ATOM 627 N N . VAL A 1 83 ? 8.025 -2.507 -5.370 1.00 91.25 83 VAL A N 1
ATOM 628 C CA . VAL A 1 83 ? 7.355 -2.574 -6.676 1.00 91.25 83 VAL A CA 1
ATOM 629 C C . VAL A 1 83 ? 8.263 -2.041 -7.782 1.00 91.25 83 VAL A C 1
ATOM 631 O O . VAL A 1 83 ? 8.380 -2.663 -8.830 1.00 91.25 83 VAL A O 1
ATOM 634 N N . ALA A 1 84 ? 8.985 -0.944 -7.543 1.00 90.19 84 ALA A N 1
ATOM 635 C CA . ALA A 1 84 ? 9.894 -0.370 -8.531 1.00 90.19 84 ALA A CA 1
ATOM 636 C C . ALA A 1 84 ? 11.100 -1.256 -8.872 1.00 90.19 84 ALA A C 1
ATOM 638 O O . ALA A 1 84 ? 11.706 -1.081 -9.927 1.00 90.19 84 ALA A O 1
ATOM 639 N N . LYS A 1 85 ? 11.467 -2.189 -7.988 1.00 88.94 85 LYS A N 1
ATOM 640 C CA . LYS A 1 85 ? 12.523 -3.172 -8.260 1.00 88.94 85 LYS A CA 1
ATOM 641 C C . LYS A 1 85 ? 12.043 -4.323 -9.138 1.00 88.94 85 LYS A C 1
ATOM 643 O O . LYS A 1 85 ? 12.855 -4.871 -9.875 1.00 88.94 85 LYS A O 1
ATOM 648 N N . GLU A 1 86 ? 10.765 -4.671 -9.045 1.00 90.12 86 GLU A N 1
ATOM 649 C CA . GLU A 1 86 ? 10.185 -5.825 -9.735 1.00 90.12 86 GLU A CA 1
ATOM 650 C C . GLU A 1 86 ? 9.520 -5.429 -11.066 1.00 90.12 86 GLU A C 1
ATOM 652 O O . GLU A 1 86 ? 9.629 -6.132 -12.068 1.00 90.12 86 GLU A O 1
ATOM 657 N N . CYS A 1 87 ? 8.861 -4.269 -11.113 1.00 88.69 87 CYS A N 1
ATOM 658 C CA . CYS A 1 87 ? 8.172 -3.766 -12.299 1.00 88.69 87 CYS A CA 1
ATOM 659 C C . CYS A 1 87 ? 9.087 -2.885 -13.167 1.00 88.69 87 CYS A C 1
ATOM 661 O O . CYS A 1 87 ? 9.677 -1.915 -12.694 1.00 88.69 87 CYS A O 1
ATOM 663 N N . SER A 1 88 ? 9.129 -3.140 -14.481 1.00 80.50 88 SER A N 1
ATOM 664 C CA . SER A 1 88 ? 9.883 -2.307 -15.440 1.00 80.50 88 SER A CA 1
ATOM 665 C C . SER A 1 88 ? 9.281 -0.906 -15.642 1.00 80.50 88 SER A C 1
ATOM 667 O O . SER A 1 88 ? 10.014 0.055 -15.869 1.00 80.50 88 SER A O 1
ATOM 669 N N . HIS A 1 89 ? 7.955 -0.768 -15.531 1.00 74.88 89 HIS A N 1
ATOM 670 C CA . HIS A 1 89 ? 7.246 0.514 -15.483 1.00 74.88 89 HIS A CA 1
ATOM 671 C C . HIS A 1 89 ? 6.755 0.753 -14.056 1.00 74.88 89 HIS A C 1
ATOM 673 O O . HIS A 1 89 ? 5.704 0.273 -13.662 1.00 74.88 89 HIS A O 1
ATOM 679 N N . TRP A 1 90 ? 7.531 1.468 -13.253 1.00 76.19 90 TRP A N 1
ATOM 680 C CA . TRP A 1 90 ? 7.308 1.519 -11.807 1.00 76.19 90 TRP A CA 1
ATOM 681 C C . TRP A 1 90 ? 6.333 2.606 -11.346 1.00 76.19 90 TRP A C 1
ATOM 683 O O . TRP A 1 90 ? 5.788 2.487 -10.258 1.00 76.19 90 TRP A O 1
ATOM 693 N N . GLY A 1 91 ? 6.085 3.651 -12.143 1.00 84.75 91 GLY A N 1
ATOM 694 C CA . GLY A 1 91 ? 5.239 4.780 -11.731 1.00 84.75 91 GLY A CA 1
ATOM 695 C C . GLY A 1 91 ? 3.788 4.378 -11.450 1.00 84.75 91 GLY A C 1
ATOM 696 O O . GLY A 1 91 ? 3.316 4.514 -10.324 1.00 84.75 91 GLY A O 1
ATOM 697 N N . SER A 1 92 ? 3.095 3.849 -12.461 1.00 88.00 92 SER A N 1
ATOM 698 C CA . SER A 1 92 ? 1.691 3.431 -12.338 1.00 88.00 92 SER A CA 1
ATOM 699 C C . SER A 1 92 ? 1.519 2.261 -11.372 1.00 88.00 92 SER A C 1
ATOM 701 O O . SER A 1 92 ? 0.597 2.272 -10.563 1.00 88.00 92 SER A O 1
ATOM 703 N N . GLU A 1 93 ? 2.441 1.300 -11.391 1.00 89.56 93 GLU A N 1
ATOM 704 C CA . GLU A 1 93 ? 2.329 0.094 -10.566 1.00 89.56 93 GLU A CA 1
ATOM 705 C C . GLU A 1 93 ? 2.576 0.361 -9.088 1.00 89.56 93 GLU A C 1
ATOM 707 O O . GLU A 1 93 ? 1.859 -0.155 -8.228 1.00 89.56 93 GLU A O 1
ATOM 712 N N . ALA A 1 94 ? 3.535 1.235 -8.774 1.00 90.25 94 ALA A N 1
ATOM 713 C CA . ALA A 1 94 ? 3.737 1.698 -7.411 1.00 90.25 94 ALA A CA 1
ATOM 714 C C . ALA A 1 94 ? 2.508 2.457 -6.893 1.00 90.25 94 ALA A C 1
ATOM 716 O O . ALA A 1 94 ? 2.119 2.266 -5.742 1.00 90.25 94 ALA A O 1
ATOM 717 N N . SER A 1 95 ? 1.873 3.287 -7.729 1.00 90.88 95 SER A N 1
ATOM 718 C CA . SER A 1 95 ? 0.640 3.989 -7.357 1.00 90.88 95 SER A CA 1
ATOM 719 C C . SER A 1 95 ? -0.520 3.027 -7.100 1.00 90.88 95 SER A C 1
ATOM 721 O O . SER A 1 95 ? -1.191 3.168 -6.078 1.00 90.88 95 SER A O 1
ATOM 723 N N . SER A 1 96 ? -0.726 2.025 -7.959 1.00 90.44 96 SER A N 1
ATOM 724 C CA . SER A 1 96 ? -1.762 1.001 -7.764 1.00 90.44 96 SER A CA 1
ATOM 725 C C . SER A 1 96 ? -1.536 0.213 -6.472 1.00 90.44 96 SER A C 1
ATOM 727 O O . SER A 1 96 ? -2.444 0.101 -5.650 1.00 90.44 96 SER A O 1
ATOM 729 N N . ALA A 1 97 ? -0.306 -0.248 -6.221 1.00 90.38 97 ALA A N 1
ATOM 730 C CA . ALA A 1 97 ? 0.046 -0.935 -4.979 1.00 90.38 97 ALA A CA 1
ATOM 731 C C . ALA A 1 97 ? -0.165 -0.048 -3.738 1.00 90.38 97 ALA A C 1
ATOM 733 O O . ALA A 1 97 ? -0.584 -0.525 -2.682 1.00 90.38 97 ALA A O 1
ATOM 734 N N . MET A 1 98 ? 0.089 1.258 -3.854 1.00 91.75 98 MET A N 1
ATOM 735 C CA . MET A 1 98 ? -0.162 2.201 -2.766 1.00 91.75 98 MET A CA 1
ATOM 736 C C . MET A 1 98 ? -1.645 2.448 -2.506 1.00 91.75 98 MET A C 1
ATOM 738 O O . MET A 1 98 ? -2.028 2.538 -1.339 1.00 91.75 98 MET A O 1
ATOM 742 N N . SER A 1 99 ? -2.479 2.485 -3.550 1.00 91.38 99 SER A N 1
ATOM 743 C CA . SER A 1 99 ? -3.939 2.528 -3.393 1.00 91.38 99 SER A CA 1
ATOM 744 C C . SER A 1 99 ? -4.424 1.339 -2.572 1.00 91.38 99 SER A C 1
ATOM 746 O O . SER A 1 99 ? -5.084 1.521 -1.555 1.00 91.38 99 SER A O 1
ATOM 748 N N . ILE A 1 100 ? -3.978 0.136 -2.933 1.00 89.50 100 ILE A N 1
ATOM 749 C CA . ILE A 1 100 ? -4.346 -1.110 -2.252 1.00 89.50 100 ILE A CA 1
ATOM 750 C C . ILE A 1 100 ? -3.929 -1.084 -0.784 1.00 89.50 100 ILE A C 1
ATOM 752 O O . ILE A 1 100 ? -4.698 -1.470 0.092 1.00 89.50 100 ILE A O 1
ATOM 756 N N . PHE A 1 101 ? -2.710 -0.629 -0.490 1.00 89.56 101 PHE A N 1
ATOM 757 C CA . PHE A 1 101 ? -2.245 -0.497 0.889 1.00 89.56 101 PHE A CA 1
ATOM 758 C C . PHE A 1 101 ? -3.097 0.499 1.688 1.00 89.56 101 PHE A C 1
ATOM 760 O O . PHE A 1 101 ? -3.390 0.272 2.862 1.00 89.56 101 PHE A O 1
ATOM 767 N N . HIS A 1 102 ? -3.529 1.587 1.054 1.00 89.81 102 HIS A N 1
ATOM 768 C CA . HIS A 1 102 ? -4.399 2.567 1.685 1.00 89.81 102 HIS A CA 1
ATOM 769 C C . HIS A 1 102 ? -5.809 2.008 1.925 1.00 89.81 102 HIS A C 1
ATOM 771 O O . HIS A 1 102 ? -6.321 2.121 3.036 1.00 89.81 102 HIS A O 1
ATOM 777 N N . GLU A 1 103 ? -6.403 1.344 0.931 1.00 88.06 103 GLU A N 1
ATOM 778 C CA . GLU A 1 103 ? -7.690 0.641 1.034 1.00 88.06 103 GLU A CA 1
ATOM 779 C C . GLU A 1 103 ? -7.648 -0.437 2.120 1.00 88.06 103 GLU A C 1
ATOM 781 O O . GLU A 1 103 ? -8.542 -0.511 2.964 1.00 88.06 103 GLU A O 1
ATOM 786 N N . TYR A 1 104 ? -6.557 -1.207 2.177 1.00 86.69 104 TYR A N 1
ATOM 787 C CA . TYR A 1 104 ? -6.298 -2.162 3.247 1.00 86.69 104 TYR A CA 1
ATOM 788 C C . TYR A 1 104 ? -6.413 -1.477 4.602 1.00 86.69 104 TYR A C 1
ATOM 790 O O . TYR A 1 104 ? -7.179 -1.934 5.443 1.00 86.69 104 TYR A O 1
ATOM 798 N N . CYS A 1 105 ? -5.751 -0.333 4.783 1.00 86.75 105 CYS A N 1
ATOM 799 C CA . CYS A 1 105 ? -5.811 0.462 6.007 1.00 86.75 105 CYS A CA 1
ATOM 800 C C . CYS A 1 105 ? -7.145 1.167 6.278 1.00 86.75 105 CYS A C 1
ATOM 802 O O . CYS A 1 105 ? -7.322 1.726 7.362 1.00 86.75 105 CYS A O 1
ATOM 804 N N . GLN A 1 106 ? -8.097 1.125 5.348 1.00 85.81 106 GLN A N 1
ATOM 805 C CA . GLN A 1 106 ? -9.466 1.576 5.577 1.00 85.81 106 GLN A CA 1
ATOM 806 C C . GLN A 1 106 ? -10.394 0.446 6.037 1.00 85.81 106 GLN A C 1
ATOM 808 O O . GLN A 1 106 ? -11.421 0.733 6.655 1.00 85.81 106 GLN A O 1
ATOM 813 N N . LEU A 1 107 ? -10.033 -0.828 5.838 1.00 79.44 107 LEU A N 1
ATOM 814 C CA . LEU A 1 107 ? -10.861 -1.964 6.269 1.00 79.44 107 LEU A CA 1
ATOM 815 C C . LEU A 1 107 ? -11.166 -1.930 7.778 1.00 79.44 107 LEU A C 1
ATOM 817 O O . LEU A 1 107 ? -12.273 -2.263 8.208 1.00 79.44 107 LEU A O 1
ATOM 821 N N . GLY A 1 108 ? -10.225 -1.453 8.598 1.00 70.81 108 GLY A N 1
ATOM 822 C CA . GLY A 1 108 ? -10.441 -1.281 10.036 1.00 70.81 108 GLY A CA 1
ATOM 823 C C . GLY A 1 108 ? -11.444 -0.187 10.399 1.00 70.81 108 GLY A C 1
ATOM 824 O O . GLY A 1 108 ? -12.093 -0.294 11.440 1.00 70.81 108 GLY A O 1
ATOM 825 N N . ASN A 1 109 ? -11.634 0.822 9.544 1.00 67.62 109 ASN A N 1
ATOM 826 C CA . ASN A 1 109 ? -12.658 1.848 9.755 1.00 67.62 109 ASN A CA 1
ATOM 827 C C . ASN A 1 109 ? -14.058 1.274 9.506 1.00 67.62 109 ASN A C 1
ATOM 829 O O . ASN A 1 109 ? -14.987 1.581 10.252 1.00 67.62 109 ASN A O 1
ATOM 833 N N . GLY A 1 110 ? -14.193 0.394 8.509 1.00 61.91 110 GLY A N 1
ATOM 834 C CA . GLY A 1 110 ? -15.435 -0.329 8.232 1.00 61.91 110 GLY A CA 1
ATOM 835 C C . GLY A 1 110 ? -15.843 -1.248 9.383 1.00 61.91 110 GLY A C 1
ATOM 836 O O . GLY A 1 110 ? -17.008 -1.270 9.764 1.00 61.91 110 GLY A O 1
ATOM 837 N N . VAL A 1 111 ? -14.886 -1.936 10.015 1.00 59.50 111 VAL A N 1
ATOM 838 C CA . VAL A 1 111 ? -15.171 -2.759 11.204 1.00 59.50 111 VAL A CA 1
ATOM 839 C C . VAL A 1 111 ? -15.567 -1.910 12.404 1.00 59.50 111 VAL A C 1
ATOM 841 O O . VAL A 1 111 ? -16.523 -2.271 13.077 1.00 59.50 111 VAL A O 1
ATOM 844 N N . LEU A 1 112 ? -14.909 -0.772 12.658 1.00 57.28 112 LEU A N 1
ATOM 845 C CA . LEU A 1 112 ? -15.334 0.155 13.717 1.00 57.28 112 LEU A CA 1
ATOM 846 C C . LEU A 1 112 ? -16.783 0.618 13.511 1.00 57.28 112 LEU A C 1
ATOM 848 O O . LEU A 1 112 ? -17.556 0.636 14.468 1.00 57.28 112 LEU A O 1
ATOM 852 N N . ALA A 1 113 ? -17.164 0.921 12.267 1.00 54.28 113 ALA A N 1
ATOM 853 C CA . ALA A 1 113 ? -18.537 1.266 11.914 1.00 54.28 113 ALA A CA 1
ATOM 854 C C . ALA A 1 113 ? -19.497 0.072 12.070 1.00 54.28 113 ALA A C 1
ATOM 856 O O . ALA A 1 113 ? -20.571 0.233 12.637 1.00 54.28 113 ALA A O 1
ATOM 857 N N . SER A 1 114 ? -19.098 -1.132 11.647 1.00 50.53 114 SER A N 1
ATOM 858 C CA . SER A 1 114 ? -19.928 -2.341 11.738 1.00 50.53 114 SER A CA 1
ATOM 859 C C . SER A 1 114 ? -20.157 -2.782 13.189 1.00 50.53 114 SER A C 1
ATOM 861 O O . SER A 1 114 ? -21.267 -3.138 13.567 1.00 50.53 114 SER A O 1
ATOM 863 N N . THR A 1 115 ? -19.135 -2.676 14.043 1.00 51.94 115 THR A N 1
ATOM 864 C CA . THR A 1 115 ? -19.266 -2.930 15.487 1.00 51.94 115 THR A CA 1
ATOM 865 C C . THR A 1 115 ? -20.087 -1.865 16.211 1.00 51.94 115 THR A C 1
ATOM 867 O O . THR A 1 115 ? -20.556 -2.116 17.314 1.00 51.94 115 THR A O 1
ATOM 870 N N . ALA A 1 116 ? -20.272 -0.686 15.607 1.00 50.22 116 ALA A N 1
ATOM 871 C CA . ALA A 1 116 ? -21.133 0.364 16.144 1.00 50.22 116 ALA A CA 1
ATOM 872 C C . ALA A 1 116 ? -22.611 0.204 15.737 1.00 50.22 116 ALA A C 1
ATOM 874 O O . ALA A 1 116 ? -23.455 0.889 16.309 1.00 50.22 116 ALA A O 1
ATOM 875 N N . VAL A 1 117 ? -22.933 -0.677 14.777 1.00 49.41 117 VAL A N 1
ATOM 876 C CA . VAL A 1 117 ? -24.311 -0.897 14.290 1.00 49.41 117 VAL A CA 1
ATOM 877 C C . VAL A 1 117 ? -24.906 -2.263 14.657 1.00 49.41 117 VAL A C 1
ATOM 879 O O . VAL A 1 117 ? -26.105 -2.448 14.491 1.00 49.41 117 VAL A O 1
ATOM 882 N N . GLU A 1 118 ? -24.123 -3.199 15.207 1.00 49.16 118 GLU A N 1
ATOM 883 C CA . GLU A 1 118 ? -24.603 -4.525 15.655 1.00 49.16 118 GLU A CA 1
ATOM 884 C C . GLU A 1 118 ? -25.217 -4.539 17.079 1.00 49.16 118 GLU A C 1
ATOM 886 O O . GLU A 1 118 ? -25.305 -5.590 17.706 1.00 49.16 118 GLU A O 1
ATOM 891 N N . ASP A 1 119 ? -25.692 -3.396 17.591 1.00 46.78 119 ASP A N 1
ATOM 892 C CA . ASP A 1 119 ? -26.620 -3.340 18.737 1.00 46.78 119 ASP A CA 1
ATOM 893 C C . ASP A 1 119 ? -27.861 -2.521 18.351 1.00 46.78 119 ASP A C 1
ATOM 895 O O . ASP A 1 119 ? -28.080 -1.397 18.797 1.00 46.78 119 ASP A O 1
ATOM 899 N N . LEU A 1 120 ? -28.667 -3.063 17.437 1.00 48.41 120 LEU A N 1
ATOM 900 C CA . LEU A 1 120 ? -30.049 -2.623 17.274 1.00 48.41 120 LEU A CA 1
ATOM 901 C C . LEU A 1 120 ? -30.966 -3.835 17.486 1.00 48.41 120 LEU A C 1
ATOM 903 O O . LEU A 1 120 ? -31.168 -4.617 16.552 1.00 48.41 120 LEU A O 1
ATOM 907 N N . PRO A 1 121 ? -31.531 -4.040 18.692 1.00 45.50 121 PRO A N 1
ATOM 908 C CA . PRO A 1 121 ? -32.581 -5.030 18.865 1.00 45.50 121 PRO A CA 1
ATOM 909 C C . PRO A 1 121 ? -33.783 -4.594 18.024 1.00 45.50 121 PRO A C 1
ATOM 911 O O . PRO A 1 121 ? -34.422 -3.572 18.276 1.00 45.50 121 PRO A O 1
ATOM 914 N N . THR A 1 122 ? -34.050 -5.356 16.969 1.00 47.16 122 THR A N 1
ATOM 915 C CA . THR A 1 122 ? -35.235 -5.173 16.138 1.00 47.16 122 THR A CA 1
ATOM 916 C C . THR A 1 122 ? -36.394 -5.892 16.820 1.00 47.16 122 THR A C 1
ATOM 918 O O . THR A 1 122 ? -36.420 -7.118 16.806 1.00 47.16 122 THR A O 1
ATOM 921 N N . GLY A 1 123 ? -37.332 -5.114 17.371 1.00 36.22 123 GLY A N 1
ATOM 922 C CA . GLY A 1 123 ? -38.730 -5.513 17.606 1.00 36.22 123 GLY A CA 1
ATOM 923 C C . GLY A 1 123 ? -39.018 -6.300 18.872 1.00 36.22 123 GLY A C 1
ATOM 924 O O . GLY A 1 123 ? -38.885 -7.540 18.826 1.00 36.22 123 GLY A O 1
#

Organism: NCBI:txid33205

Radius of gyration: 21.25 Å; chains: 1; bounding box: 51×27×67 Å

Secondary structure (DSSP, 8-state):
--TTSGGGGTTS--------------GGGSHHHHTS-HHHHHHHHHHHTS-TTS---SS-S-THHIIIIISHHHHHHHHHHHHHHH-SSHHHHHHHHHHHHHHHTTHHHHHHHHHHHS-----

Foldseek 3Di:
DPPPVVVVVPPPDPPPPPPVPQDQFDLVVDPLLVVAPPLLNVLLCCCQVVVPVHLDPPNDSRSLCVCQPVQVVVVLVVSLVSSVVRDPPSPVNSVSSNVSSVVSSCVVVVVVVVVVPVPDPDD

Sequence (123 aa):
MWDVFVTLSSKLCTLLLASKARATFWLNQLDSYDSLPYCAEGPISSIVRDMISGCGDGGRTTSYSCFCTRSSSRFESIIPTAVAKECSHWGSEASSAMSIFHEYCQLGNGVLASTAVEDLPTG

pLDDT: mean 73.33, std 16.8, range [36.22, 91.75]